Protein AF-A0A2N2LTA2-F1 (afdb_monomer_lite)

Radius of gyration: 15.79 Å; chains: 1; bounding box: 39×22×39 Å

Foldseek 3Di:
DAQEEEEPPPDDDPDDLVVCVVVVCVVCVVVRHHYHNQLPPLSHQEYEYEAFDPPVVSVVVSVVSVHHYHYDHDDQPCVVVVDPPDPVVVVVSVVSNVRD

Secondary structure (DSSP, 8-state):
-PPEEEEE-S---TTHHHHHHHHHHHHHHHTTPEEE--SS-TTEEEEEEES--S-HHHHHHHHHTTPEEEEEPPPP--HHHHS---HHHHHHHHHHHH--

pLDDT: mean 85.28, std 8.76, range [55.91, 94.81]

Structure (mmCIF, N/CA/C/O backbone):
data_AF-A0A2N2LTA2-F1
#
_entry.id   AF-A0A2N2LTA2-F1
#
loop_
_atom_site.group_PDB
_atom_site.id
_atom_site.type_symbol
_atom_site.label_atom_id
_atom_site.label_alt_id
_atom_site.label_comp_id
_atom_site.label_asym_id
_atom_site.label_entity_id
_atom_site.label_seq_id
_atom_site.pdbx_PDB_ins_code
_atom_site.Cartn_x
_atom_site.Cartn_y
_atom_site.Cartn_z
_atom_site.occupancy
_atom_site.B_iso_or_equiv
_atom_site.auth_seq_id
_atom_site.auth_comp_id
_atom_site.auth_asym_id
_atom_site.auth_atom_id
_atom_site.pdbx_PDB_model_num
ATOM 1 N N . MET A 1 1 ? -15.726 -4.875 16.775 1.00 62.84 1 MET A N 1
ATOM 2 C CA . MET A 1 1 ? -15.681 -3.809 15.746 1.00 62.84 1 MET A CA 1
ATOM 3 C C . MET A 1 1 ? -15.116 -4.383 14.456 1.00 62.84 1 MET A C 1
ATOM 5 O O . MET A 1 1 ? -14.170 -5.162 14.532 1.00 62.84 1 MET A O 1
ATOM 9 N N . LYS A 1 2 ? -15.690 -4.044 13.293 1.00 78.88 2 LYS A N 1
ATOM 10 C CA . LYS A 1 2 ? -15.097 -4.408 11.994 1.00 78.88 2 LYS A CA 1
ATOM 11 C C . LYS A 1 2 ? -13.754 -3.691 11.844 1.00 78.88 2 LYS A C 1
ATOM 13 O O . LYS A 1 2 ? -13.667 -2.506 12.149 1.00 78.88 2 LYS A O 1
ATOM 18 N N . LYS A 1 3 ? -12.714 -4.409 11.418 1.00 90.19 3 LYS A N 1
ATOM 19 C CA . LYS A 1 3 ? -11.387 -3.825 11.171 1.00 90.19 3 LYS A CA 1
ATOM 20 C C . LYS A 1 3 ? -11.380 -3.141 9.803 1.00 90.19 3 LYS A C 1
ATOM 22 O O . LYS A 1 3 ? -11.890 -3.716 8.838 1.00 90.19 3 LYS A O 1
ATOM 27 N N . THR A 1 4 ? -10.789 -1.952 9.724 1.00 94.38 4 THR A N 1
ATOM 28 C CA . THR A 1 4 ? -10.630 -1.209 8.468 1.00 94.38 4 THR A CA 1
ATOM 29 C C . THR A 1 4 ? -9.248 -1.471 7.878 1.00 94.38 4 THR A C 1
ATOM 31 O O . THR A 1 4 ? -8.241 -1.440 8.589 1.00 94.38 4 THR A O 1
ATOM 34 N N . ILE A 1 5 ? -9.201 -1.763 6.581 1.00 94.81 5 ILE A N 1
ATOM 35 C CA . ILE A 1 5 ? -7.975 -1.959 5.811 1.00 94.81 5 ILE A CA 1
ATOM 36 C C . ILE A 1 5 ? -7.929 -0.879 4.736 1.00 94.81 5 ILE A C 1
ATOM 38 O O . ILE A 1 5 ? -8.826 -0.790 3.898 1.00 94.81 5 ILE A O 1
ATOM 42 N N . CYS A 1 6 ? -6.868 -0.082 4.748 1.00 94.25 6 CYS A N 1
ATOM 43 C CA . CYS A 1 6 ? -6.613 0.902 3.712 1.00 94.25 6 CYS A CA 1
ATOM 44 C C . CYS A 1 6 ? -5.877 0.254 2.532 1.00 94.25 6 CYS A C 1
ATOM 46 O O . CYS A 1 6 ? -4.936 -0.514 2.740 1.00 94.25 6 CYS A O 1
ATOM 48 N N . ILE A 1 7 ? -6.288 0.543 1.297 1.00 92.62 7 ILE A N 1
ATOM 49 C CA . ILE A 1 7 ? -5.628 0.049 0.082 1.00 92.62 7 ILE A CA 1
ATOM 50 C C . ILE A 1 7 ? -5.128 1.228 -0.749 1.00 92.62 7 ILE A C 1
ATOM 52 O O . ILE A 1 7 ? -5.907 2.096 -1.153 1.00 92.62 7 ILE A O 1
ATOM 56 N N . LEU A 1 8 ? -3.829 1.212 -1.053 1.00 90.19 8 LEU A N 1
ATOM 57 C CA . LEU A 1 8 ? -3.155 2.201 -1.887 1.00 90.19 8 LEU A CA 1
ATOM 58 C C . LEU A 1 8 ? -2.492 1.543 -3.108 1.00 90.19 8 LEU A C 1
ATOM 60 O O . LEU A 1 8 ? -1.919 0.460 -2.976 1.00 90.19 8 LEU A O 1
ATOM 64 N N . PRO A 1 9 ? -2.459 2.218 -4.270 1.00 85.31 9 PRO A N 1
ATOM 65 C CA . PRO A 1 9 ? -3.159 3.468 -4.588 1.00 85.31 9 PRO A CA 1
ATOM 66 C C . PRO A 1 9 ? -4.651 3.240 -4.903 1.00 85.31 9 PRO A C 1
ATOM 68 O O . PRO A 1 9 ? -5.017 2.205 -5.450 1.00 85.31 9 PRO A O 1
ATOM 71 N N . GLN A 1 10 ? -5.503 4.238 -4.624 1.00 80.12 10 GLN A N 1
ATOM 72 C CA . GLN A 1 10 ? -6.959 4.175 -4.866 1.00 80.12 10 GLN A CA 1
ATOM 73 C C . GLN A 1 10 ? -7.316 3.936 -6.341 1.00 80.12 10 GLN A C 1
ATOM 75 O O . GLN A 1 10 ? -8.280 3.246 -6.665 1.00 80.12 10 GLN A O 1
ATOM 80 N N . LYS A 1 11 ? -6.555 4.549 -7.253 1.00 69.38 11 LYS A N 1
ATOM 81 C CA . LYS A 1 11 ? -6.756 4.423 -8.697 1.00 69.38 11 LYS A CA 1
ATOM 82 C C . LYS A 1 11 ? -5.600 3.645 -9.291 1.00 69.38 11 LYS A C 1
ATOM 84 O O . LYS A 1 11 ? -4.485 4.150 -9.398 1.00 69.38 11 LYS A O 1
ATOM 89 N N . ILE A 1 12 ? -5.896 2.433 -9.726 1.00 67.88 12 ILE A N 1
ATOM 90 C CA . ILE A 1 12 ? -5.002 1.634 -10.549 1.00 67.88 12 ILE A CA 1
ATOM 91 C C . ILE A 1 12 ? -5.624 1.588 -11.946 1.00 67.88 12 ILE A C 1
ATOM 93 O O . ILE A 1 12 ? -6.823 1.350 -12.082 1.00 67.88 12 ILE A O 1
ATOM 97 N N . GLY A 1 13 ? -4.837 1.902 -12.980 1.00 65.19 13 GLY A N 1
ATOM 98 C CA . GLY A 1 13 ? -5.315 1.948 -14.366 1.00 65.19 13 GLY A CA 1
ATOM 99 C C . GLY A 1 13 ? -6.000 0.646 -14.809 1.00 65.19 13 GLY A C 1
ATOM 100 O O . GLY A 1 13 ? -5.803 -0.413 -14.210 1.00 65.19 13 GLY A O 1
ATOM 101 N N . ARG A 1 14 ? -6.809 0.717 -15.876 1.00 55.91 14 ARG A N 1
ATOM 102 C CA . ARG A 1 14 ? -7.500 -0.459 -16.436 1.00 55.91 14 ARG A CA 1
ATOM 103 C C . ARG A 1 14 ? -6.461 -1.497 -16.886 1.00 55.91 14 ARG A C 1
ATOM 105 O O . ARG A 1 14 ? -5.648 -1.207 -17.757 1.00 55.91 14 ARG A O 1
ATOM 112 N N . GLY A 1 15 ? -6.468 -2.682 -16.272 1.00 64.00 15 GLY A N 1
ATOM 113 C CA . GLY A 1 15 ? -5.504 -3.756 -16.536 1.00 64.00 15 GLY A CA 1
ATOM 114 C C . GLY A 1 15 ? -5.263 -4.657 -15.320 1.00 64.00 15 GLY A C 1
ATOM 115 O O . GLY A 1 15 ? -5.945 -4.537 -14.301 1.00 64.00 15 GLY A O 1
ATOM 116 N N . GLY A 1 16 ? -4.275 -5.556 -15.412 1.00 68.25 16 GLY A N 1
ATOM 117 C CA . GLY A 1 16 ? -3.980 -6.583 -14.399 1.00 68.25 16 GLY A CA 1
ATOM 118 C C . GLY A 1 16 ? -3.972 -6.078 -12.944 1.00 68.25 16 GLY A C 1
ATOM 119 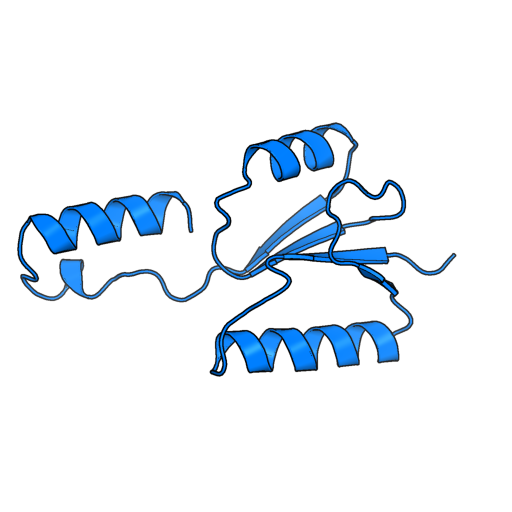O O . GLY A 1 16 ? -4.759 -6.586 -12.142 1.00 68.25 16 GLY A O 1
ATOM 120 N N . PRO A 1 17 ? -3.188 -5.041 -12.589 1.00 69.00 17 PRO A N 1
ATOM 121 C CA . PRO A 1 17 ? -3.132 -4.531 -11.216 1.00 69.00 17 PRO A CA 1
ATOM 122 C C . PRO A 1 17 ? -4.473 -3.958 -10.710 1.00 69.00 17 PRO A C 1
ATOM 124 O O . PRO A 1 17 ? -4.768 -4.052 -9.519 1.00 69.00 17 PRO A O 1
ATOM 127 N N . GLY A 1 18 ? -5.313 -3.416 -11.602 1.00 76.88 18 GLY A N 1
ATOM 128 C CA . GLY A 1 18 ? -6.645 -2.902 -11.262 1.00 76.88 18 GLY A CA 1
ATOM 129 C C . GLY A 1 18 ? -7.645 -4.020 -10.969 1.00 76.88 18 GLY A C 1
ATOM 130 O O . GLY A 1 18 ? -8.405 -3.933 -10.009 1.00 76.88 18 GLY A O 1
ATOM 131 N N . SER A 1 19 ? -7.585 -5.120 -11.729 1.00 81.69 19 SER A N 1
ATOM 132 C CA . SER A 1 19 ? -8.429 -6.298 -11.476 1.00 81.69 19 SER A CA 1
ATOM 133 C C . SER A 1 19 ? -8.142 -6.952 -10.121 1.00 81.69 19 SER A C 1
ATOM 135 O O . SER A 1 19 ? -9.076 -7.346 -9.422 1.00 81.69 19 SER A O 1
ATOM 137 N N . PHE A 1 20 ? -6.866 -7.008 -9.716 1.00 85.06 20 PHE A N 1
ATOM 138 C CA . PHE A 1 20 ? -6.484 -7.480 -8.385 1.00 85.06 20 PHE A CA 1
ATOM 139 C C . PHE A 1 20 ? -7.079 -6.586 -7.296 1.00 85.06 20 PHE A C 1
ATOM 141 O O . PHE A 1 20 ? -7.700 -7.101 -6.374 1.00 85.06 20 PHE A O 1
ATOM 148 N N . HIS A 1 21 ? -6.933 -5.264 -7.424 1.00 86.62 21 HIS A N 1
ATOM 149 C CA . HIS A 1 21 ? -7.470 -4.309 -6.456 1.00 86.62 21 HIS A CA 1
ATOM 150 C C . HIS A 1 21 ? -8.979 -4.481 -6.246 1.00 86.62 21 HIS A C 1
ATOM 152 O O . HIS A 1 21 ? -9.417 -4.647 -5.110 1.00 86.62 21 HIS A O 1
ATOM 158 N N . SER A 1 22 ? -9.767 -4.502 -7.326 1.00 87.06 22 SER A N 1
ATOM 159 C CA . SER A 1 22 ? -11.226 -4.645 -7.240 1.00 87.06 22 SER A CA 1
ATOM 160 C C . SER A 1 22 ? -11.648 -5.968 -6.599 1.00 87.06 22 SER A C 1
ATOM 162 O O . SER A 1 22 ? -12.432 -5.957 -5.655 1.00 87.06 22 SER A O 1
ATOM 164 N N . ARG A 1 23 ? -11.079 -7.098 -7.047 1.00 89.56 23 ARG A N 1
ATOM 165 C CA . ARG A 1 23 ? -11.400 -8.420 -6.480 1.00 89.56 23 ARG A CA 1
ATOM 166 C C . ARG A 1 23 ? -10.964 -8.542 -5.023 1.00 89.56 23 ARG A C 1
ATOM 168 O O . ARG A 1 23 ? -11.653 -9.155 -4.217 1.00 89.56 23 ARG A O 1
ATOM 175 N N . PHE A 1 24 ? -9.815 -7.971 -4.673 1.00 90.38 24 PHE A N 1
ATOM 176 C CA . PHE A 1 24 ? -9.313 -8.015 -3.305 1.00 90.38 24 PHE A CA 1
ATOM 177 C C . PHE A 1 24 ? -10.195 -7.198 -2.355 1.00 90.38 24 PHE A C 1
ATOM 179 O O . PHE A 1 24 ? -10.541 -7.692 -1.284 1.00 90.38 24 PHE A O 1
ATOM 186 N N . ALA A 1 25 ? -10.613 -5.995 -2.762 1.00 90.75 25 ALA A N 1
ATOM 187 C CA . ALA A 1 25 ? -11.553 -5.180 -1.997 1.00 90.75 25 ALA A CA 1
ATOM 188 C C . ALA A 1 25 ? -12.901 -5.897 -1.800 1.00 90.75 25 ALA A C 1
ATOM 190 O O . ALA A 1 25 ? -13.403 -5.953 -0.681 1.00 90.75 25 ALA A O 1
ATOM 191 N N . GLU A 1 26 ? -13.435 -6.522 -2.853 1.00 92.12 26 GLU A N 1
ATOM 192 C CA . GLU A 1 26 ? -14.677 -7.303 -2.796 1.00 92.12 26 GLU A CA 1
ATOM 193 C C . GLU A 1 26 ? -14.581 -8.469 -1.799 1.00 92.12 26 GLU A C 1
ATOM 195 O O . GLU A 1 26 ? -15.436 -8.620 -0.925 1.00 92.12 26 GLU A O 1
ATOM 200 N N . VAL A 1 27 ? -13.496 -9.249 -1.856 1.00 93.88 27 VAL A N 1
ATOM 201 C CA . VAL A 1 27 ? -13.260 -10.362 -0.922 1.00 93.88 27 VAL A CA 1
ATOM 202 C C . VAL A 1 27 ? -13.085 -9.869 0.517 1.00 93.88 27 VAL A C 1
ATOM 204 O O . VAL A 1 27 ? -13.559 -10.523 1.446 1.00 93.88 27 VAL A O 1
ATOM 207 N N . LEU A 1 28 ? -12.429 -8.725 0.734 1.00 93.31 28 LEU A N 1
ATOM 208 C CA . LEU A 1 28 ? -12.311 -8.127 2.066 1.00 93.31 28 LEU A CA 1
ATOM 209 C C . LEU A 1 28 ? -13.678 -7.734 2.629 1.00 93.31 28 LEU A C 1
ATOM 211 O O . LEU A 1 28 ? -13.986 -8.082 3.771 1.00 93.31 28 LEU A O 1
ATOM 215 N N . SER A 1 29 ? -14.509 -7.070 1.828 1.00 92.44 29 SER A N 1
ATOM 216 C CA . SER A 1 29 ? -15.870 -6.707 2.223 1.00 92.44 29 SER A CA 1
ATOM 217 C C . SER A 1 29 ? -16.732 -7.938 2.505 1.00 92.44 29 SER A C 1
ATOM 219 O O . SER A 1 29 ? -17.399 -7.981 3.539 1.00 92.44 29 SER A O 1
ATOM 221 N N . ALA A 1 30 ? -16.649 -8.977 1.667 1.00 94.31 30 ALA A N 1
ATOM 222 C CA . ALA A 1 30 ? -17.347 -10.248 1.877 1.00 94.31 30 ALA A CA 1
ATOM 223 C C . ALA A 1 30 ? -16.912 -10.959 3.173 1.00 94.31 30 ALA A C 1
ATOM 225 O O . ALA A 1 30 ? -17.717 -11.609 3.833 1.00 94.31 30 ALA A O 1
ATOM 226 N N . ARG A 1 31 ? -15.649 -10.792 3.584 1.00 93.75 31 ARG A N 1
ATOM 227 C CA . ARG A 1 31 ? -15.114 -11.299 4.860 1.00 93.75 31 ARG A CA 1
ATOM 228 C C . ARG A 1 31 ? -15.398 -10.384 6.058 1.00 93.75 31 ARG A C 1
ATOM 230 O O . ARG A 1 31 ? -14.945 -10.673 7.163 1.00 93.75 31 ARG A O 1
ATOM 237 N N . GLY A 1 32 ? -16.137 -9.292 5.862 1.00 93.31 32 GLY A N 1
ATOM 238 C CA . GLY A 1 32 ? -16.561 -8.386 6.928 1.00 93.31 32 GLY A CA 1
ATOM 239 C C . GLY A 1 32 ? -15.554 -7.296 7.303 1.00 93.31 32 GLY A C 1
ATOM 240 O O . GLY A 1 32 ? -15.724 -6.671 8.350 1.00 93.31 32 GLY A O 1
ATOM 241 N N . TYR A 1 33 ? -14.537 -7.040 6.478 1.00 94.50 33 TYR A N 1
ATOM 242 C CA . TYR A 1 33 ? -13.630 -5.901 6.647 1.00 94.50 33 TYR A CA 1
ATOM 243 C C . TYR A 1 33 ? -14.185 -4.648 5.967 1.00 94.50 33 TYR A C 1
ATOM 245 O O . TYR A 1 33 ? -14.858 -4.728 4.939 1.00 94.50 33 TYR A O 1
ATOM 253 N N . ASN A 1 34 ? -13.857 -3.480 6.516 1.00 94.38 34 ASN A N 1
ATOM 254 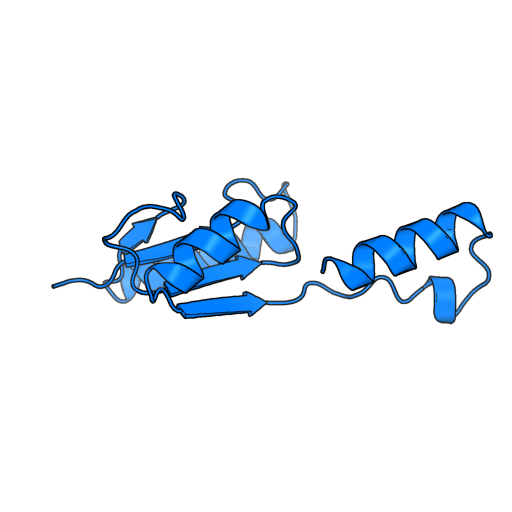C CA . ASN A 1 34 ? -14.100 -2.210 5.839 1.00 94.38 34 ASN A CA 1
ATOM 255 C C . ASN A 1 34 ? -12.890 -1.871 4.968 1.00 94.38 34 ASN A C 1
ATOM 257 O O . ASN A 1 34 ? -11.751 -2.019 5.413 1.00 94.38 34 ASN A O 1
ATOM 261 N N . VAL A 1 35 ? -13.130 -1.411 3.744 1.00 92.75 35 VAL A N 1
ATOM 262 C CA . VAL A 1 35 ? -12.068 -0.955 2.843 1.00 92.75 35 VAL A CA 1
ATOM 263 C C . VAL A 1 35 ? -12.048 0.567 2.859 1.00 92.75 35 VAL A C 1
ATOM 265 O O . VAL A 1 35 ? -13.079 1.196 2.634 1.00 92.75 35 VAL A O 1
ATOM 268 N N . ASN A 1 36 ? -10.882 1.146 3.134 1.00 92.06 36 ASN A N 1
ATOM 269 C CA . ASN A 1 36 ? -10.639 2.582 3.040 1.00 92.06 36 ASN A CA 1
ATOM 270 C C . ASN A 1 36 ? -9.520 2.861 2.018 1.00 92.06 36 ASN A C 1
ATOM 272 O O . ASN A 1 36 ? -8.784 1.967 1.599 1.00 92.06 36 ASN A O 1
ATOM 276 N N . HIS A 1 37 ? -9.401 4.111 1.597 1.00 90.50 37 HIS A N 1
ATOM 277 C CA . HIS A 1 37 ? -8.345 4.617 0.729 1.00 90.50 37 HIS A CA 1
ATOM 278 C C . HIS A 1 37 ? -7.612 5.822 1.330 1.00 90.50 37 HIS A C 1
ATOM 280 O O . HIS A 1 37 ? -6.610 6.257 0.766 1.00 90.50 37 HIS A O 1
ATOM 286 N N . ASP A 1 38 ? -8.075 6.341 2.470 1.00 90.94 38 ASP A N 1
ATOM 287 C CA . ASP A 1 38 ? -7.327 7.302 3.272 1.00 90.94 38 ASP A CA 1
ATOM 288 C C . ASP A 1 38 ? -6.365 6.553 4.198 1.00 90.94 38 ASP A C 1
ATOM 290 O O . ASP A 1 38 ? -6.770 5.663 4.941 1.00 90.94 38 ASP A O 1
ATOM 294 N N . ALA A 1 39 ? -5.076 6.868 4.123 1.00 89.62 39 ALA A N 1
ATOM 295 C CA . ALA A 1 39 ? -4.035 6.234 4.926 1.00 89.62 39 ALA A CA 1
ATOM 296 C C . ALA A 1 39 ? -3.860 6.874 6.312 1.00 89.62 39 ALA A C 1
ATOM 298 O O . ALA A 1 39 ? -3.243 6.254 7.176 1.00 89.62 39 ALA A O 1
ATOM 299 N N . LEU A 1 40 ? -4.397 8.079 6.528 1.00 90.31 40 LEU A N 1
ATOM 300 C CA . LEU A 1 40 ? -4.338 8.784 7.811 1.00 90.31 40 LEU A CA 1
ATOM 301 C C . LEU A 1 40 ? -5.581 8.556 8.677 1.00 90.31 40 LEU A C 1
ATOM 303 O O . LEU A 1 40 ? -5.599 8.993 9.824 1.00 90.31 40 LEU A O 1
ATOM 307 N N . ASP A 1 41 ? -6.588 7.837 8.169 1.00 91.44 41 ASP A N 1
ATOM 308 C CA . ASP A 1 41 ? -7.757 7.472 8.967 1.00 91.44 41 ASP A CA 1
ATOM 309 C C . ASP A 1 41 ? -7.330 6.625 10.187 1.00 91.44 41 ASP A C 1
ATOM 311 O O . ASP A 1 41 ? -6.768 5.533 10.015 1.00 91.44 41 ASP A O 1
ATOM 315 N N . PRO A 1 42 ? -7.602 7.089 11.423 1.00 88.25 42 PRO A N 1
ATOM 316 C CA . PRO A 1 42 ? -7.249 6.370 12.645 1.00 88.25 42 PRO A CA 1
ATOM 317 C C . PRO A 1 42 ? -7.984 5.030 12.803 1.00 88.25 42 PRO A C 1
ATOM 319 O O . PRO A 1 42 ? -7.551 4.192 13.592 1.00 88.25 42 PRO A O 1
ATOM 322 N N . ALA A 1 43 ? -9.067 4.781 12.059 1.00 91.31 43 ALA A N 1
ATOM 323 C CA . ALA A 1 43 ? -9.750 3.488 12.056 1.00 91.31 43 ALA A CA 1
ATOM 324 C C . ALA A 1 43 ? -8.948 2.385 11.336 1.00 91.31 43 ALA A C 1
ATOM 326 O O . ALA A 1 43 ? -9.259 1.193 11.477 1.00 91.31 43 ALA A O 1
ATOM 327 N N . ASN A 1 44 ? -7.922 2.752 10.561 1.00 93.06 44 ASN A N 1
ATOM 328 C CA . ASN A 1 44 ? -7.104 1.808 9.812 1.00 93.06 44 ASN A CA 1
ATOM 329 C C . ASN A 1 44 ? -6.311 0.888 10.738 1.00 93.06 44 ASN A C 1
ATOM 331 O O . ASN A 1 44 ? -5.397 1.293 11.448 1.00 93.06 44 ASN A O 1
ATOM 335 N N . SER A 1 45 ? -6.600 -0.406 10.651 1.00 93.38 45 SER A N 1
ATOM 336 C CA . SER A 1 45 ? -5.813 -1.443 11.321 1.00 93.38 45 SER A CA 1
ATOM 337 C C . SER A 1 45 ? -4.572 -1.831 10.510 1.00 93.38 45 SER A C 1
ATOM 339 O O . SER A 1 45 ? -3.570 -2.280 11.069 1.00 93.38 45 SER A O 1
ATOM 341 N N . ALA A 1 46 ? -4.642 -1.697 9.183 1.00 94.69 46 ALA A N 1
ATOM 342 C CA . ALA A 1 46 ? -3.534 -1.966 8.279 1.00 94.69 46 ALA A CA 1
ATOM 343 C C . ALA A 1 46 ? -3.666 -1.177 6.970 1.00 94.69 46 ALA A C 1
ATOM 345 O O . ALA A 1 46 ? -4.774 -0.847 6.547 1.00 94.69 46 ALA A O 1
ATOM 346 N N . ILE A 1 47 ? -2.535 -0.941 6.307 1.00 94.75 47 ILE A N 1
ATOM 347 C CA . ILE A 1 47 ? -2.441 -0.369 4.962 1.00 94.75 47 ILE A CA 1
ATOM 348 C C . ILE A 1 47 ? -1.788 -1.401 4.042 1.00 94.75 47 ILE A C 1
ATOM 350 O O . ILE A 1 47 ? -0.670 -1.845 4.305 1.00 94.75 47 ILE A O 1
ATOM 354 N N . LEU A 1 48 ? -2.467 -1.763 2.956 1.00 94.00 48 LEU A N 1
ATOM 355 C CA . LEU A 1 48 ? -1.918 -2.545 1.855 1.00 94.00 48 LEU A CA 1
ATOM 356 C C . LEU A 1 48 ? -1.469 -1.608 0.730 1.00 94.00 48 LEU A C 1
ATOM 358 O O . LEU A 1 48 ? -2.285 -0.919 0.121 1.00 94.00 48 LEU A O 1
ATOM 362 N N . VAL A 1 49 ? -0.179 -1.635 0.415 1.00 91.69 49 VAL A N 1
ATOM 363 C CA . VAL A 1 49 ? 0.415 -0.920 -0.718 1.00 91.69 49 VAL A CA 1
ATOM 364 C C . VAL A 1 49 ? 0.596 -1.901 -1.872 1.00 91.69 49 VAL A C 1
ATOM 366 O O . VAL A 1 49 ? 1.309 -2.893 -1.740 1.00 91.69 49 VAL A O 1
ATOM 369 N N . ILE A 1 50 ? -0.063 -1.656 -3.001 1.00 88.00 50 ILE A N 1
ATOM 370 C CA . ILE A 1 50 ? 0.031 -2.475 -4.213 1.00 88.00 50 ILE A CA 1
ATOM 371 C C . ILE A 1 50 ? 1.029 -1.814 -5.171 1.00 88.00 50 ILE A C 1
ATOM 373 O O . ILE A 1 50 ? 0.737 -0.791 -5.788 1.00 88.00 50 ILE A O 1
ATOM 377 N N . GLY A 1 51 ? 2.199 -2.428 -5.330 1.00 82.69 51 GLY A N 1
ATOM 378 C CA . GLY A 1 51 ? 3.365 -1.836 -5.979 1.00 82.69 51 GLY A CA 1
ATOM 379 C C . GLY A 1 51 ? 4.048 -0.820 -5.068 1.00 82.69 51 GLY A C 1
ATOM 380 O O . GLY A 1 51 ? 4.111 -1.017 -3.858 1.00 82.69 51 GLY A O 1
ATOM 381 N N . GLY A 1 52 ? 4.503 0.280 -5.667 1.00 79.25 52 GLY A N 1
ATOM 382 C CA . GLY A 1 52 ? 5.094 1.412 -4.960 1.00 79.25 52 GLY A CA 1
ATOM 383 C C . GLY A 1 52 ? 4.146 2.610 -4.876 1.00 79.25 52 GLY A C 1
ATOM 384 O O . GLY A 1 52 ? 3.187 2.735 -5.644 1.00 79.25 52 GLY A O 1
ATOM 385 N N . THR A 1 53 ? 4.443 3.539 -3.969 1.00 82.44 53 THR A N 1
ATOM 386 C CA . THR A 1 53 ? 3.738 4.823 -3.850 1.00 82.44 53 THR A CA 1
ATOM 387 C C . THR A 1 53 ? 4.723 5.979 -3.767 1.00 82.44 53 THR A C 1
ATOM 389 O O . THR A 1 53 ? 5.788 5.873 -3.168 1.00 82.44 53 THR A O 1
ATOM 392 N N . ARG A 1 54 ? 4.344 7.126 -4.339 1.00 82.19 54 ARG A N 1
ATOM 393 C CA . ARG A 1 54 ? 5.094 8.382 -4.182 1.00 82.19 54 ARG A CA 1
ATOM 394 C C . ARG A 1 54 ? 4.812 9.062 -2.837 1.00 82.19 54 ARG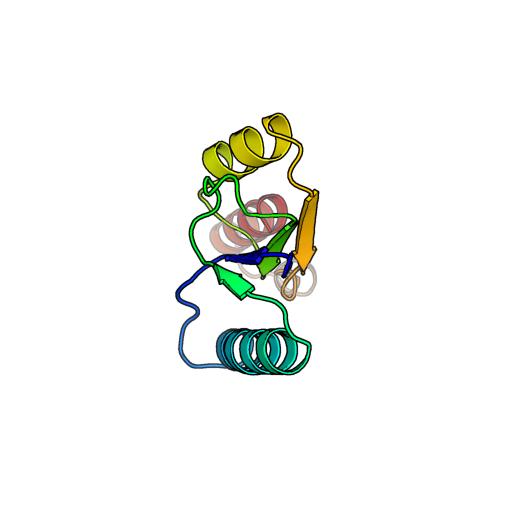 A C 1
ATOM 396 O O . ARG A 1 54 ? 5.561 9.942 -2.428 1.00 82.19 54 ARG A O 1
ATOM 403 N N . HIS A 1 55 ? 3.767 8.642 -2.122 1.00 86.00 55 HIS A N 1
ATOM 404 C CA . HIS A 1 55 ? 3.323 9.236 -0.857 1.00 86.00 55 HIS A CA 1
ATOM 405 C C . HIS A 1 55 ? 4.012 8.599 0.362 1.00 86.00 55 HIS A C 1
ATOM 407 O O . HIS A 1 55 ? 3.363 8.163 1.310 1.00 86.00 55 HIS A O 1
ATOM 413 N N . ILE A 1 56 ? 5.348 8.542 0.348 1.00 87.06 56 ILE A N 1
ATOM 414 C CA . ILE A 1 56 ? 6.141 7.905 1.417 1.00 87.06 56 ILE A CA 1
ATOM 415 C C . ILE A 1 56 ? 5.948 8.619 2.765 1.00 87.06 56 ILE A C 1
ATOM 417 O O . ILE A 1 56 ? 5.931 7.965 3.806 1.00 87.06 56 ILE A O 1
ATOM 421 N N . GLY A 1 57 ? 5.769 9.946 2.761 1.00 89.88 57 GLY A N 1
ATOM 422 C CA . GLY A 1 57 ? 5.515 10.728 3.978 1.00 89.88 57 GLY A CA 1
ATOM 423 C C . GLY A 1 57 ? 4.261 10.266 4.723 1.00 89.88 57 GLY A C 1
ATOM 424 O O . GLY A 1 57 ? 4.329 9.992 5.917 1.00 89.88 57 GLY A O 1
ATOM 425 N N . VAL A 1 58 ? 3.166 10.058 3.987 1.00 90.44 58 VAL A N 1
ATOM 426 C CA . VAL A 1 58 ? 1.884 9.582 4.529 1.00 90.44 58 VAL A CA 1
ATOM 427 C C . VAL A 1 58 ? 2.022 8.181 5.131 1.00 90.44 58 VAL A C 1
ATOM 429 O O . VAL A 1 58 ? 1.544 7.921 6.231 1.00 90.44 58 VAL A O 1
ATOM 432 N N . LEU A 1 59 ? 2.749 7.280 4.459 1.00 91.56 59 LEU A N 1
ATOM 433 C CA . LEU A 1 59 ? 3.035 5.951 5.007 1.00 91.56 59 LEU A CA 1
ATOM 434 C C . LEU A 1 59 ? 3.883 6.020 6.282 1.00 91.56 59 LEU A C 1
ATOM 436 O O . LEU A 1 59 ? 3.638 5.278 7.230 1.00 91.56 59 LEU A O 1
ATOM 440 N N . ARG A 1 60 ? 4.886 6.903 6.335 1.00 92.00 60 ARG A N 1
ATOM 441 C CA . ARG A 1 60 ? 5.703 7.084 7.544 1.00 92.00 60 ARG A CA 1
ATOM 442 C C . ARG A 1 60 ? 4.868 7.592 8.714 1.00 92.00 60 ARG A C 1
ATOM 444 O O . ARG A 1 60 ? 5.056 7.105 9.823 1.00 92.00 60 ARG A O 1
ATOM 451 N N . GLU A 1 61 ? 3.960 8.528 8.473 1.00 93.81 61 GLU A N 1
ATOM 452 C CA . GLU A 1 61 ? 3.037 9.034 9.489 1.00 93.81 61 GLU A CA 1
ATOM 453 C C . GLU A 1 61 ? 2.095 7.936 9.996 1.00 93.81 61 GLU A C 1
ATOM 455 O O . GLU A 1 61 ? 2.055 7.675 11.196 1.00 93.81 61 GLU A O 1
ATOM 460 N N . ALA A 1 62 ? 1.452 7.188 9.097 1.00 92.94 62 ALA A N 1
ATOM 461 C CA . ALA A 1 62 ? 0.604 6.063 9.485 1.00 92.94 62 ALA A CA 1
ATOM 462 C C . ALA A 1 62 ? 1.371 4.996 10.291 1.00 92.94 62 ALA A C 1
ATOM 464 O O . ALA A 1 62 ? 0.866 4.472 11.284 1.00 92.94 62 ALA A O 1
ATOM 465 N N . LYS A 1 63 ? 2.631 4.717 9.922 1.00 92.38 63 LYS A N 1
ATOM 466 C CA . LYS A 1 63 ? 3.509 3.815 10.684 1.00 92.38 63 LYS A CA 1
ATOM 467 C C . LYS A 1 63 ? 3.820 4.355 12.081 1.00 92.38 63 LYS A C 1
ATOM 469 O O . LYS A 1 63 ? 3.854 3.576 13.029 1.00 92.38 63 LYS A O 1
ATOM 474 N N . ARG A 1 64 ? 4.050 5.667 12.221 1.00 92.31 64 ARG A N 1
ATOM 475 C CA . ARG A 1 64 ? 4.244 6.321 13.530 1.00 92.31 64 ARG A CA 1
ATOM 476 C C . ARG A 1 64 ? 2.990 6.226 14.399 1.00 92.31 64 ARG A C 1
ATOM 478 O O . ARG A 1 64 ? 3.126 6.053 15.603 1.00 92.31 64 ARG A O 1
ATOM 485 N N . ASN A 1 65 ? 1.810 6.237 13.786 1.00 89.69 65 ASN A N 1
ATOM 486 C CA . ASN A 1 65 ? 0.524 6.028 14.456 1.00 89.69 65 ASN A CA 1
ATOM 487 C C . ASN A 1 65 ? 0.231 4.543 14.767 1.00 89.69 65 ASN A C 1
ATOM 489 O O . ASN A 1 65 ? -0.864 4.208 15.208 1.00 89.69 65 ASN A O 1
ATOM 493 N N . GLY A 1 66 ? 1.194 3.636 14.547 1.00 90.00 66 GLY A N 1
ATOM 494 C CA . GLY A 1 66 ? 1.081 2.216 14.893 1.00 90.00 66 GLY A CA 1
ATOM 495 C C . GLY A 1 66 ? 0.355 1.351 13.858 1.00 90.00 66 GLY A C 1
ATOM 496 O O . GLY A 1 66 ? 0.143 0.162 14.098 1.00 90.00 66 GLY A O 1
ATOM 497 N N . VAL A 1 67 ? -0.000 1.902 12.692 1.00 94.25 67 VAL A N 1
ATOM 498 C CA . VAL A 1 67 ? -0.693 1.154 11.635 1.00 94.25 67 VAL A CA 1
ATOM 499 C C . VAL A 1 67 ? 0.276 0.195 10.941 1.00 94.25 67 VAL A C 1
ATOM 501 O O . VAL A 1 67 ? 1.381 0.568 10.534 1.00 94.25 67 VAL A O 1
ATOM 504 N N . ARG A 1 68 ? -0.140 -1.066 10.759 1.00 93.62 68 ARG A N 1
ATOM 505 C CA . ARG A 1 68 ? 0.668 -2.066 10.048 1.00 93.62 68 ARG A CA 1
ATOM 506 C C . ARG A 1 68 ? 0.665 -1.787 8.548 1.00 93.62 68 ARG A C 1
ATOM 508 O O . ARG A 1 68 ? -0.390 -1.789 7.924 1.00 93.62 68 ARG A O 1
ATOM 515 N N . ILE A 1 69 ? 1.845 -1.653 7.951 1.00 93.69 69 ILE A N 1
ATOM 516 C CA . ILE A 1 69 ? 1.995 -1.474 6.502 1.00 93.69 69 ILE A CA 1
ATOM 517 C C . ILE A 1 69 ? 2.442 -2.794 5.878 1.00 93.69 69 ILE A C 1
ATOM 519 O O . ILE A 1 69 ? 3.435 -3.383 6.301 1.00 93.69 69 ILE A O 1
ATOM 523 N N . VAL A 1 70 ? 1.696 -3.258 4.880 1.00 93.00 70 VAL A N 1
ATOM 524 C CA . VAL A 1 70 ? 1.989 -4.451 4.083 1.00 93.00 70 VAL A CA 1
ATOM 525 C C . VAL A 1 70 ? 2.174 -4.012 2.639 1.00 93.00 70 VAL A C 1
ATOM 527 O O . VAL A 1 70 ? 1.321 -3.324 2.090 1.00 93.00 70 VAL A O 1
ATOM 530 N N . GLN A 1 71 ? 3.276 -4.411 2.012 1.00 90.19 71 GLN A N 1
ATOM 531 C CA . GLN A 1 71 ? 3.582 -4.060 0.629 1.00 90.19 71 GLN A CA 1
ATOM 532 C C . GLN A 1 71 ? 3.519 -5.306 -0.249 1.00 90.19 71 GLN A C 1
ATOM 534 O O . GLN A 1 71 ? 4.183 -6.307 0.014 1.00 90.19 71 GLN A O 1
ATOM 539 N N . ARG A 1 72 ? 2.709 -5.244 -1.303 1.00 86.38 72 ARG A N 1
ATOM 540 C CA . ARG A 1 72 ? 2.651 -6.238 -2.370 1.00 86.38 72 ARG A CA 1
ATOM 541 C C . ARG A 1 72 ? 3.401 -5.678 -3.566 1.00 86.38 72 ARG A C 1
ATOM 543 O O . ARG A 1 72 ? 2.830 -4.902 -4.328 1.00 86.38 72 ARG A O 1
ATOM 550 N N . LEU A 1 73 ? 4.642 -6.105 -3.757 1.00 77.31 73 LEU A N 1
ATOM 551 C CA . LEU A 1 73 ? 5.441 -5.709 -4.913 1.00 77.31 73 LEU A CA 1
ATOM 552 C C . LEU A 1 73 ? 4.744 -6.131 -6.216 1.00 77.31 73 LEU A C 1
ATOM 554 O O . LEU A 1 73 ? 4.291 -7.268 -6.366 1.00 77.31 73 LEU A O 1
ATOM 558 N N . ASN A 1 74 ? 4.645 -5.198 -7.161 1.00 71.81 74 ASN A N 1
ATOM 559 C CA . ASN A 1 74 ? 4.368 -5.539 -8.554 1.00 71.81 74 ASN A CA 1
ATOM 560 C C . ASN A 1 74 ? 5.684 -5.992 -9.206 1.00 71.81 74 ASN A C 1
ATOM 562 O O . ASN A 1 74 ? 6.754 -5.696 -8.679 1.00 71.81 74 ASN A O 1
ATOM 566 N N . GLY A 1 75 ? 5.612 -6.725 -10.324 1.00 71.00 75 GLY A N 1
ATOM 567 C CA . GLY A 1 75 ? 6.806 -7.231 -11.008 1.00 71.00 75 GLY A CA 1
ATOM 568 C C . GLY A 1 75 ? 7.869 -6.139 -11.160 1.00 71.00 75 GLY A C 1
ATOM 569 O O . GLY A 1 75 ? 7.575 -5.064 -11.682 1.00 71.00 75 GLY A O 1
ATOM 570 N N . M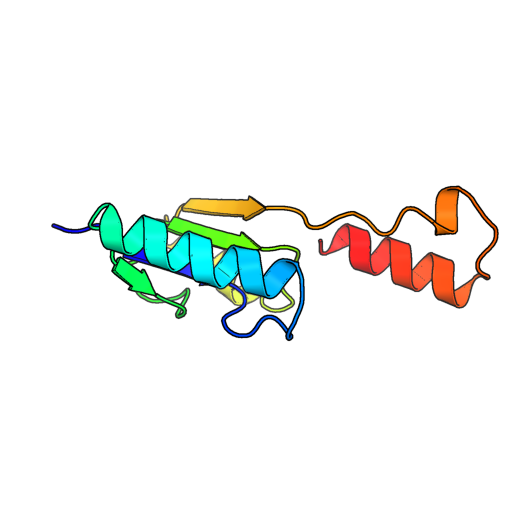ET A 1 76 ? 9.077 -6.403 -10.652 1.00 76.69 76 MET A N 1
ATOM 571 C CA . MET A 1 76 ? 10.196 -5.465 -10.747 1.00 76.69 76 MET A CA 1
ATOM 572 C C . MET A 1 76 ? 10.516 -5.188 -12.213 1.00 76.69 76 MET A C 1
ATOM 574 O O . MET A 1 76 ? 10.372 -6.065 -13.067 1.00 76.69 76 MET A O 1
ATOM 578 N N . ASN A 1 77 ? 11.009 -3.991 -12.517 1.00 76.56 77 ASN A N 1
ATOM 579 C CA . ASN A 1 77 ? 11.606 -3.750 -13.822 1.00 76.56 77 ASN A CA 1
ATOM 580 C C . ASN A 1 77 ? 12.900 -4.570 -13.872 1.00 76.56 77 ASN A C 1
ATOM 582 O O . ASN A 1 77 ? 13.863 -4.229 -13.201 1.00 76.56 77 ASN A O 1
ATOM 586 N N . TRP A 1 78 ? 12.909 -5.701 -14.571 1.00 81.31 78 TRP A N 1
ATOM 587 C CA . TRP A 1 78 ? 14.070 -6.601 -14.632 1.00 81.31 78 TRP A CA 1
ATOM 588 C C . TRP A 1 78 ? 14.674 -6.681 -16.037 1.00 81.31 78 TRP A C 1
ATOM 590 O O . TRP A 1 78 ? 15.819 -7.094 -16.196 1.00 81.31 78 TRP A O 1
ATOM 600 N N . VAL A 1 79 ? 13.930 -6.245 -17.060 1.00 82.25 79 VAL A N 1
ATOM 601 C CA . VAL A 1 79 ? 14.313 -6.365 -18.476 1.00 82.25 79 VAL A CA 1
ATOM 602 C C . VAL A 1 79 ? 15.641 -5.664 -18.773 1.00 82.25 79 VAL A C 1
ATOM 604 O O . VAL A 1 79 ? 16.446 -6.188 -19.537 1.00 82.25 79 VAL A O 1
ATOM 607 N N . HIS A 1 80 ? 15.935 -4.539 -18.115 1.00 79.38 80 HIS A N 1
ATOM 608 C CA . HIS A 1 80 ? 17.210 -3.828 -18.274 1.00 79.38 80 HIS A CA 1
ATOM 609 C C . HIS A 1 80 ? 18.425 -4.593 -17.732 1.00 79.38 80 HIS A C 1
ATOM 611 O O . HIS A 1 80 ? 19.555 -4.251 -18.077 1.00 79.38 80 HIS A O 1
ATOM 617 N N . ARG A 1 81 ? 18.210 -5.605 -16.879 1.00 79.50 81 ARG A N 1
ATOM 618 C CA . ARG A 1 81 ? 19.261 -6.522 -16.411 1.00 79.50 81 ARG A CA 1
ATOM 619 C C . ARG A 1 81 ? 19.485 -7.681 -17.380 1.00 79.50 81 ARG A C 1
ATOM 621 O O . ARG A 1 81 ? 20.585 -8.215 -17.420 1.00 79.50 81 ARG A O 1
ATOM 628 N N . GLN A 1 82 ? 18.473 -8.040 -18.172 1.00 85.50 82 GLN A N 1
ATOM 629 C CA . GLN A 1 82 ? 18.557 -9.115 -19.164 1.00 85.50 82 GLN A CA 1
ATOM 630 C C . GLN A 1 82 ? 18.991 -8.612 -20.550 1.00 85.50 82 GLN A C 1
ATOM 632 O O . GLN A 1 82 ? 19.554 -9.364 -21.342 1.00 85.50 82 GLN A O 1
ATOM 637 N N . THR A 1 83 ? 18.719 -7.350 -20.887 1.00 82.94 83 THR A N 1
ATOM 638 C CA . THR A 1 83 ? 18.986 -6.787 -22.217 1.00 82.94 83 THR A CA 1
ATOM 639 C C . THR A 1 83 ? 19.383 -5.316 -22.108 1.00 82.94 83 THR A C 1
ATOM 641 O O . THR A 1 83 ? 18.863 -4.579 -21.273 1.00 82.94 83 THR A O 1
ATOM 644 N N . ARG A 1 84 ? 20.306 -4.852 -22.964 1.00 81.25 84 ARG A N 1
ATOM 645 C CA . ARG A 1 84 ? 20.705 -3.435 -23.014 1.00 81.25 84 ARG A CA 1
ATOM 646 C C . ARG A 1 84 ? 19.537 -2.571 -23.498 1.00 81.25 84 ARG A C 1
ATOM 648 O O . ARG A 1 84 ? 19.255 -2.505 -24.686 1.00 81.25 84 ARG A O 1
ATOM 655 N N . THR A 1 85 ? 18.905 -1.856 -22.574 1.00 79.75 85 THR A N 1
ATOM 656 C CA . THR A 1 85 ? 17.779 -0.938 -22.840 1.00 79.75 85 THR A CA 1
ATOM 657 C C . THR A 1 85 ? 18.202 0.533 -22.997 1.00 79.75 85 THR A C 1
ATOM 659 O O . THR A 1 85 ? 17.356 1.412 -23.149 1.00 79.75 85 THR A O 1
ATOM 662 N N . GLY A 1 86 ? 19.505 0.828 -22.916 1.00 86.94 86 GLY A N 1
ATOM 663 C CA . GLY A 1 86 ? 20.063 2.188 -22.897 1.00 86.94 86 GLY A CA 1
ATOM 664 C C . GLY A 1 86 ? 20.110 2.820 -21.496 1.00 86.94 86 GLY A C 1
ATOM 665 O O . GLY A 1 86 ? 19.309 2.491 -20.619 1.00 86.94 86 GLY A O 1
ATOM 666 N N . ILE A 1 87 ? 21.053 3.749 -21.283 1.00 84.94 87 ILE A N 1
ATOM 667 C CA . ILE A 1 87 ? 21.397 4.320 -19.960 1.00 84.94 87 ILE A CA 1
ATOM 668 C C . ILE A 1 87 ? 20.197 5.017 -19.300 1.00 84.94 87 ILE A C 1
ATOM 670 O O . ILE A 1 87 ? 19.920 4.808 -18.120 1.00 84.94 87 ILE A O 1
ATOM 674 N N . LYS A 1 88 ? 19.429 5.803 -20.067 1.00 87.38 88 LYS A N 1
ATOM 675 C CA . LYS A 1 88 ? 18.245 6.512 -19.553 1.00 87.38 88 LYS A CA 1
ATOM 676 C C . LYS A 1 88 ? 17.163 5.547 -19.055 1.00 87.38 88 LYS A C 1
ATOM 678 O O . LYS A 1 88 ? 16.533 5.811 -18.033 1.00 87.38 88 LYS A O 1
ATOM 683 N N . HIS A 1 89 ? 16.944 4.440 -19.767 1.00 82.25 89 HIS A N 1
ATOM 684 C CA . HIS A 1 89 ? 15.976 3.423 -19.356 1.00 82.25 89 HIS A CA 1
ATOM 685 C C . HIS A 1 89 ? 16.476 2.652 -18.131 1.00 82.25 89 HIS A C 1
ATOM 687 O O . HIS A 1 89 ? 15.712 2.456 -17.193 1.00 82.25 89 HIS A O 1
ATOM 693 N N . PHE A 1 90 ? 17.763 2.293 -18.112 1.00 85.38 90 PHE A N 1
ATOM 694 C CA . PHE A 1 90 ? 18.404 1.599 -16.995 1.00 85.38 90 PHE A CA 1
ATOM 695 C C . PHE A 1 90 ? 18.264 2.379 -15.678 1.00 85.38 90 PHE A C 1
ATOM 697 O O . PHE A 1 90 ? 17.736 1.851 -14.703 1.00 85.38 90 PHE A O 1
ATOM 704 N N . LEU A 1 91 ? 18.651 3.661 -15.666 1.00 86.00 91 LEU A N 1
ATOM 705 C CA . LEU A 1 91 ? 18.565 4.503 -14.466 1.00 86.00 91 LEU A CA 1
ATOM 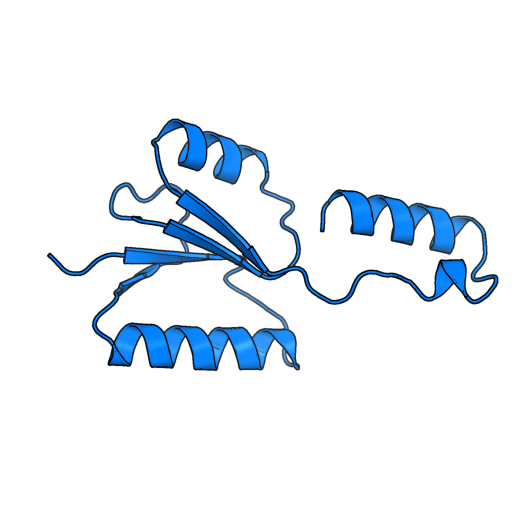706 C C . LEU A 1 91 ? 17.120 4.675 -13.991 1.00 86.00 91 LEU A C 1
ATOM 708 O O . LEU A 1 91 ? 16.837 4.574 -12.800 1.00 86.00 91 LEU A O 1
ATOM 712 N N . ARG A 1 92 ? 16.181 4.890 -14.920 1.00 84.56 92 ARG A N 1
ATOM 713 C CA . ARG A 1 92 ? 14.759 5.015 -14.580 1.00 84.56 92 ARG A CA 1
ATOM 714 C C . ARG A 1 92 ? 14.204 3.721 -13.980 1.00 84.56 92 ARG A C 1
ATOM 716 O O . ARG A 1 92 ? 13.411 3.787 -13.046 1.00 84.56 92 ARG A O 1
ATOM 723 N N . ALA A 1 93 ? 14.594 2.569 -14.516 1.00 83.06 93 ALA A N 1
ATOM 724 C CA . ALA A 1 93 ? 14.144 1.268 -14.041 1.00 83.06 93 ALA A CA 1
ATOM 725 C C . ALA A 1 93 ? 14.703 0.938 -12.647 1.00 83.06 93 ALA A C 1
ATOM 727 O O . ALA A 1 93 ? 13.938 0.513 -11.785 1.00 83.06 93 ALA A O 1
ATOM 728 N N . GLU A 1 94 ? 15.986 1.210 -12.389 1.00 85.00 94 GLU A N 1
ATOM 729 C CA . GLU A 1 94 ? 16.594 1.027 -11.062 1.00 85.00 94 GLU A CA 1
ATOM 730 C C . GLU A 1 94 ? 15.983 1.974 -10.013 1.00 85.00 94 GLU A C 1
ATOM 732 O O . GLU A 1 94 ? 15.600 1.514 -8.940 1.00 85.00 94 GLU A O 1
ATOM 737 N N . VAL A 1 95 ? 15.781 3.261 -10.331 1.00 83.31 95 VAL A N 1
ATOM 738 C CA . VAL A 1 95 ? 15.108 4.209 -9.416 1.00 83.31 95 VAL A CA 1
ATOM 739 C C . VAL A 1 95 ? 13.672 3.773 -9.118 1.00 83.31 95 VAL A C 1
ATOM 741 O O . VAL A 1 95 ? 13.239 3.807 -7.970 1.00 83.31 95 VAL A O 1
ATOM 744 N N . ASN A 1 96 ? 12.928 3.323 -10.132 1.00 79.38 96 ASN A N 1
ATOM 745 C CA . ASN A 1 96 ? 11.578 2.804 -9.919 1.00 79.38 96 ASN A CA 1
ATOM 746 C C . ASN A 1 96 ? 11.577 1.527 -9.066 1.00 79.38 96 ASN A C 1
ATOM 748 O O . ASN A 1 96 ? 10.658 1.353 -8.276 1.00 79.38 96 ASN A O 1
ATOM 752 N N . ASN A 1 97 ? 12.583 0.658 -9.202 1.00 80.75 97 ASN A N 1
ATOM 753 C CA . ASN A 1 97 ? 12.726 -0.542 -8.374 1.00 80.75 97 ASN A CA 1
ATOM 754 C C . ASN A 1 97 ? 13.056 -0.220 -6.913 1.00 80.75 97 ASN A C 1
ATOM 756 O O . ASN A 1 97 ? 12.614 -0.938 -6.027 1.00 80.75 97 ASN A O 1
ATOM 760 N N . TRP A 1 98 ? 13.796 0.858 -6.649 1.00 74.75 98 TRP A N 1
ATOM 761 C CA . TRP A 1 98 ? 14.097 1.305 -5.284 1.00 74.75 98 TRP A CA 1
ATOM 762 C C . TRP A 1 98 ? 12.876 1.844 -4.530 1.00 74.75 98 TRP A C 1
ATOM 764 O O . TRP A 1 98 ? 12.856 1.829 -3.303 1.00 74.75 98 TRP A O 1
ATOM 774 N N . ILE A 1 99 ? 11.877 2.353 -5.254 1.00 69.06 99 ILE A N 1
ATOM 775 C CA . ILE A 1 99 ? 10.645 2.930 -4.687 1.00 69.06 99 ILE A CA 1
ATOM 776 C C . ILE A 1 99 ? 9.485 1.910 -4.730 1.00 69.06 99 ILE A C 1
ATOM 778 O O . ILE A 1 99 ? 8.385 2.191 -4.244 1.00 69.06 99 ILE A O 1
ATOM 782 N N . LEU A 1 100 ? 9.715 0.748 -5.351 1.00 64.31 100 LEU A N 1
ATOM 783 C CA . LEU A 1 100 ? 8.713 -0.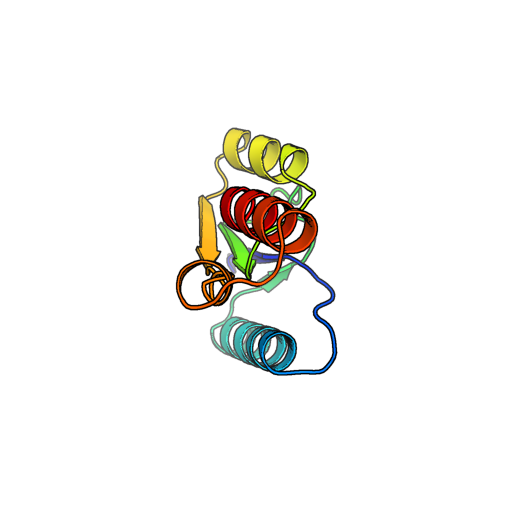294 -5.566 1.00 64.31 100 LEU A CA 1
ATOM 784 C C . LEU A 1 100 ? 8.349 -1.046 -4.298 1.00 64.31 100 LEU A C 1
ATOM 786 O O . LEU A 1 100 ? 9.184 -1.182 -3.377 1.00 64.31 100 LEU A O 1
#

Sequence (100 aa):
MKKTICILPQKIGRGGPGSFHSRFAEVLSARGYNVNHDALDPANSAILVIGGTRHIGVLREAKRNGVRIVQRLNGMNWVHRQTRTGIKHFLRAEVNNWIL